Protein AF-A0A374T6Q6-F1 (afdb_monomer_lite)

Sequence (68 aa):
GADGNWFVVPTDCSFTAIGHVLSDGQSGTITAHLFPDILPNKPGVYRFFYEDNIDGNKVLLMATFELK

Structure (mmCIF, N/CA/C/O backbone):
data_AF-A0A374T6Q6-F1
#
_entry.id   AF-A0A374T6Q6-F1
#
loop_
_atom_site.group_PDB
_atom_site.id
_atom_site.type_symbol
_atom_site.label_atom_id
_atom_site.label_alt_id
_atom_site.label_comp_id
_atom_site.label_asym_id
_atom_site.label_entity_id
_atom_site.label_seq_id
_atom_site.pdbx_PDB_ins_code
_atom_site.Cartn_x
_atom_site.Cartn_y
_atom_site.Cartn_z
_atom_site.occupancy
_atom_site.B_iso_or_equiv
_atom_site.auth_seq_id
_atom_site.auth_comp_id
_atom_site.auth_asym_id
_atom_site.auth_atom_id
_atom_site.pdbx_PDB_model_num
ATOM 1 N N . GLY A 1 1 ? -0.664 -3.088 16.385 1.00 50.69 1 GLY A N 1
ATOM 2 C CA . GLY A 1 1 ? -1.413 -3.452 17.602 1.00 50.69 1 GLY A CA 1
ATOM 3 C C . GLY A 1 1 ? -1.040 -2.503 18.718 1.00 50.69 1 GLY A C 1
ATOM 4 O O . GLY A 1 1 ? 0.068 -1.978 18.694 1.00 50.69 1 GLY A O 1
ATOM 5 N N . ALA A 1 2 ? -1.954 -2.245 19.658 1.00 51.72 2 ALA A N 1
ATOM 6 C CA . ALA A 1 2 ? -1.752 -1.324 20.791 1.00 51.72 2 ALA A CA 1
ATOM 7 C C . ALA A 1 2 ? -0.600 -1.729 21.743 1.00 51.72 2 ALA A C 1
ATOM 9 O O . ALA A 1 2 ? -0.164 -0.942 22.572 1.00 51.72 2 ALA A O 1
ATOM 10 N N . ASP A 1 3 ? -0.094 -2.948 21.589 1.00 67.12 3 ASP A N 1
ATOM 11 C CA . ASP A 1 3 ? 1.023 -3.590 22.283 1.00 67.12 3 ASP A CA 1
ATOM 12 C C . ASP A 1 3 ? 2.331 -3.600 21.462 1.00 67.12 3 ASP A C 1
ATOM 14 O O . ASP A 1 3 ? 3.304 -4.242 21.846 1.00 67.12 3 ASP A O 1
ATOM 18 N N . GLY A 1 4 ? 2.361 -2.921 20.309 1.00 61.59 4 GLY A N 1
ATOM 19 C CA . GLY A 1 4 ? 3.497 -2.937 19.381 1.00 61.59 4 GLY A CA 1
ATOM 20 C C . GLY A 1 4 ? 3.543 -4.160 18.457 1.00 61.59 4 GLY A C 1
ATOM 21 O O . GLY A 1 4 ? 4.396 -4.212 17.569 1.00 61.59 4 GLY A O 1
ATOM 22 N N . ASN A 1 5 ? 2.606 -5.106 18.593 1.00 65.19 5 ASN A N 1
ATOM 23 C CA . ASN A 1 5 ? 2.539 -6.286 17.735 1.00 65.19 5 ASN A CA 1
ATOM 24 C C . ASN A 1 5 ? 1.811 -5.986 16.421 1.00 65.19 5 ASN A C 1
ATOM 26 O O . ASN A 1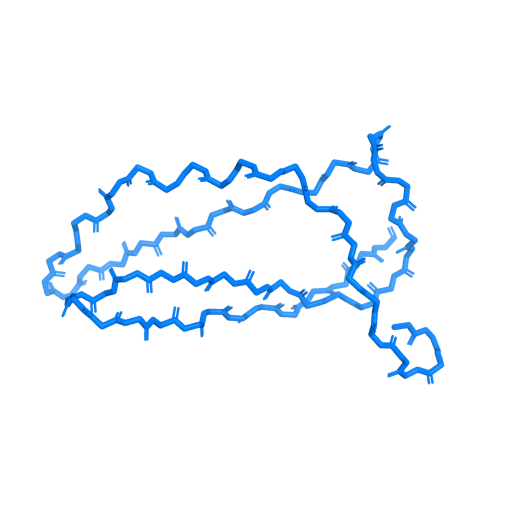 5 ? 0.768 -5.326 16.394 1.00 65.19 5 ASN A O 1
ATOM 30 N N . TRP A 1 6 ? 2.352 -6.486 15.313 1.00 66.31 6 TRP A N 1
ATOM 31 C CA . TRP A 1 6 ? 1.729 -6.405 13.993 1.00 66.31 6 TRP A CA 1
ATOM 32 C C . TRP A 1 6 ? 1.031 -7.726 13.688 1.00 66.31 6 TRP A C 1
ATOM 34 O O . TRP A 1 6 ? 1.629 -8.788 13.830 1.00 66.31 6 TRP A O 1
ATOM 44 N N . PHE A 1 7 ? -0.229 -7.656 13.265 1.00 65.62 7 PHE A N 1
ATOM 45 C CA . PHE A 1 7 ? -1.022 -8.824 12.892 1.00 65.62 7 PHE A CA 1
ATOM 46 C C . PHE A 1 7 ? -1.384 -8.712 11.415 1.00 65.62 7 PHE A C 1
ATOM 48 O O . PHE A 1 7 ? -1.758 -7.632 10.954 1.00 65.62 7 PHE A O 1
ATOM 55 N N . VAL A 1 8 ? -1.269 -9.819 10.680 1.00 69.06 8 VAL A N 1
ATOM 56 C CA . VAL A 1 8 ? -1.739 -9.888 9.294 1.00 69.06 8 VAL A CA 1
ATOM 57 C C . VAL A 1 8 ? -3.261 -9.934 9.332 1.00 69.06 8 VAL A C 1
ATOM 59 O O . VAL A 1 8 ? -3.839 -10.872 9.880 1.00 69.06 8 VAL A O 1
ATOM 62 N N . VAL A 1 9 ? -3.903 -8.905 8.786 1.00 65.56 9 VAL A N 1
ATOM 63 C CA . VAL A 1 9 ? -5.354 -8.895 8.588 1.00 65.56 9 VAL A CA 1
ATOM 64 C C . VAL A 1 9 ? -5.683 -9.497 7.225 1.00 65.56 9 VAL A C 1
ATOM 66 O O . VAL A 1 9 ? -4.900 -9.317 6.288 1.00 65.56 9 VAL A O 1
ATOM 69 N N . PRO A 1 10 ? -6.808 -10.216 7.085 1.00 58.09 10 PRO A N 1
ATOM 70 C CA . PRO A 1 10 ? -7.246 -10.661 5.775 1.00 58.09 10 PRO A CA 1
ATOM 71 C C . PRO A 1 10 ? -7.501 -9.428 4.910 1.00 58.09 10 PRO A C 1
ATOM 73 O O . PRO A 1 10 ? -8.194 -8.509 5.336 1.00 58.09 10 PRO A O 1
ATOM 76 N N . THR A 1 11 ? -6.947 -9.402 3.707 1.00 59.56 11 THR A N 1
ATOM 77 C CA . THR A 1 11 ? -7.455 -8.548 2.635 1.00 59.56 11 THR A CA 1
ATOM 78 C C . THR A 1 11 ? -8.359 -9.419 1.774 1.00 59.56 11 THR A C 1
ATOM 80 O O . THR A 1 11 ? -8.158 -10.636 1.688 1.00 59.56 11 THR A O 1
ATOM 83 N N . ASP A 1 12 ? -9.377 -8.836 1.149 1.00 56.44 12 ASP A N 1
ATOM 84 C CA . ASP A 1 12 ? -9.990 -9.478 -0.006 1.00 56.44 12 ASP A CA 1
ATOM 85 C C . ASP A 1 12 ? -8.843 -9.758 -0.982 1.00 56.44 12 ASP A C 1
ATOM 87 O O . ASP A 1 12 ? -8.171 -8.854 -1.459 1.00 56.44 12 ASP A O 1
ATOM 91 N N . CYS A 1 13 ? -8.484 -11.027 -1.161 1.00 52.50 13 CYS A N 1
ATOM 92 C CA . CYS A 1 13 ? -7.231 -11.443 -1.799 1.00 52.50 13 CYS A CA 1
ATOM 93 C C . CYS A 1 13 ? -7.143 -11.084 -3.304 1.00 52.50 13 CYS A C 1
ATOM 95 O O . CYS A 1 13 ? -6.344 -11.665 -4.033 1.00 52.50 13 CYS A O 1
ATOM 97 N N . SER A 1 14 ? -7.975 -10.157 -3.781 1.00 50.19 14 SER A N 1
ATOM 98 C CA . SER A 1 14 ? -8.043 -9.622 -5.131 1.00 50.19 14 SER A CA 1
ATOM 99 C C . SER A 1 14 ? -7.535 -8.181 -5.171 1.00 50.19 14 SER A C 1
ATOM 101 O O . SER A 1 14 ? -8.298 -7.224 -5.065 1.00 50.19 14 SER A O 1
ATOM 103 N N . PHE A 1 15 ? -6.239 -8.023 -5.416 1.00 52.38 15 PHE A N 1
ATOM 104 C CA . PHE A 1 15 ? -5.703 -6.757 -5.898 1.00 52.38 15 PHE A CA 1
ATOM 105 C C . PHE A 1 15 ? -5.804 -6.748 -7.422 1.00 52.38 15 PHE A C 1
ATOM 107 O O . PHE A 1 15 ? -5.157 -7.547 -8.096 1.00 52.38 15 PHE A O 1
ATOM 114 N N . THR A 1 16 ? -6.639 -5.869 -7.976 1.00 46.72 16 THR A N 1
ATOM 115 C CA . THR A 1 16 ? -6.734 -5.704 -9.432 1.00 46.72 16 THR A CA 1
ATOM 116 C C . THR A 1 16 ? -5.782 -4.594 -9.860 1.00 46.72 16 THR A C 1
ATOM 118 O O . THR A 1 16 ? -6.187 -3.445 -10.002 1.00 46.72 16 THR A O 1
ATOM 121 N N . ALA A 1 17 ? -4.506 -4.923 -10.058 1.00 54.88 17 ALA A N 1
ATOM 122 C CA . ALA A 1 17 ? -3.607 -4.060 -10.815 1.00 54.88 17 ALA A CA 1
ATOM 123 C C . ALA A 1 17 ? -3.746 -4.421 -12.297 1.00 54.88 17 ALA A C 1
ATOM 125 O O . ALA A 1 17 ? -3.147 -5.377 -12.788 1.00 54.88 17 ALA A O 1
ATOM 126 N N . ILE A 1 18 ? -4.596 -3.687 -13.018 1.00 55.44 18 ILE A N 1
ATOM 127 C CA . ILE A 1 18 ? -4.579 -3.725 -14.483 1.00 55.44 18 ILE A CA 1
ATOM 128 C C . ILE A 1 18 ? -3.230 -3.126 -14.880 1.00 55.44 18 ILE A C 1
ATOM 130 O O . ILE A 1 18 ? -2.998 -1.958 -14.588 1.00 55.44 18 ILE A O 1
ATOM 134 N N . GLY A 1 19 ? -2.341 -3.940 -15.461 1.00 55.09 19 GLY A N 1
ATOM 135 C CA . GLY A 1 19 ? -0.932 -3.607 -15.701 1.00 55.09 19 GLY A CA 1
ATOM 136 C C . GLY A 1 19 ? -0.711 -2.142 -16.081 1.00 55.09 19 GLY A C 1
ATOM 137 O O . GLY A 1 19 ? -1.164 -1.684 -17.130 1.00 55.09 19 GLY A O 1
ATOM 138 N N . HIS A 1 20 ? -0.037 -1.403 -15.202 1.00 57.91 20 HIS A N 1
ATOM 139 C CA . HIS A 1 20 ? 0.238 0.011 -15.406 1.00 57.91 20 HIS A CA 1
ATOM 140 C C . HIS A 1 20 ? 1.516 0.153 -16.238 1.00 57.91 20 HIS A C 1
ATOM 142 O O . HIS A 1 20 ? 2.610 -0.133 -15.759 1.00 57.91 20 HIS A O 1
ATOM 148 N N . VAL A 1 21 ? 1.393 0.606 -17.489 1.00 63.97 21 VAL A N 1
ATOM 149 C CA . VAL A 1 21 ? 2.554 1.054 -18.272 1.00 63.97 21 VAL A CA 1
ATOM 150 C C . VAL A 1 21 ? 2.852 2.494 -17.866 1.00 63.97 21 VAL A C 1
ATOM 152 O O . VAL A 1 21 ? 2.071 3.394 -18.169 1.00 63.97 21 VAL A O 1
ATOM 155 N N . LEU A 1 22 ? 3.962 2.705 -17.161 1.00 68.88 22 LEU A N 1
ATOM 156 C CA . LEU A 1 22 ? 4.467 4.033 -16.821 1.00 68.88 22 LEU A CA 1
ATOM 157 C C . LEU A 1 22 ? 5.582 4.401 -17.803 1.00 68.88 22 LEU A C 1
ATOM 159 O O . LEU A 1 22 ? 6.585 3.698 -17.894 1.00 68.88 22 LEU A O 1
ATOM 163 N N . SER A 1 23 ? 5.402 5.488 -18.551 1.00 74.81 23 SER A N 1
ATOM 164 C CA . SER A 1 23 ? 6.482 6.105 -19.333 1.00 74.81 23 SER A CA 1
ATOM 165 C C . SER A 1 23 ? 7.347 6.993 -18.437 1.00 74.81 23 SER A C 1
ATOM 167 O O . SER A 1 23 ? 6.932 7.363 -17.337 1.00 74.81 23 SER A O 1
ATOM 169 N N . ASP A 1 24 ? 8.534 7.374 -18.911 1.00 77.69 24 ASP A N 1
ATOM 170 C CA . ASP A 1 24 ? 9.414 8.272 -18.161 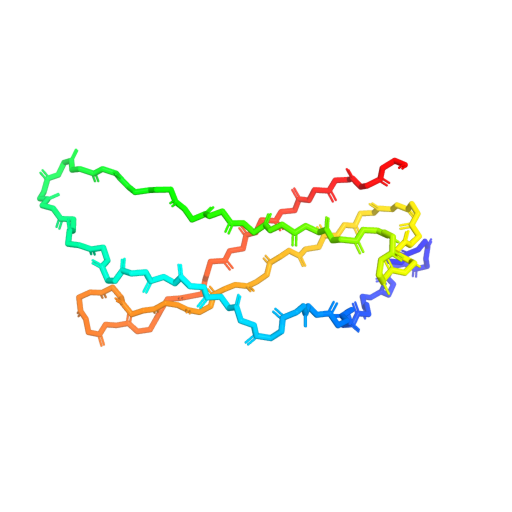1.00 77.69 24 ASP A CA 1
ATOM 171 C C . ASP A 1 24 ? 8.698 9.585 -17.787 1.00 77.69 24 ASP A C 1
ATOM 173 O O . ASP A 1 24 ? 7.973 10.177 -18.592 1.00 77.69 24 ASP A O 1
ATOM 177 N N . GLY A 1 25 ? 8.846 10.001 -16.530 1.00 79.62 25 GLY A N 1
ATOM 178 C CA . GLY A 1 25 ? 8.144 11.150 -15.950 1.00 79.62 25 GLY A CA 1
ATOM 179 C C . GLY A 1 25 ? 6.656 10.946 -15.612 1.00 79.62 25 GLY A C 1
ATOM 180 O O . GLY A 1 25 ? 6.027 11.888 -15.127 1.00 79.62 25 GLY A O 1
ATOM 181 N N . GLN A 1 26 ? 6.073 9.762 -15.832 1.00 79.69 26 GLN A N 1
ATOM 182 C CA . GLN A 1 26 ? 4.693 9.463 -15.423 1.00 79.69 26 GLN A CA 1
ATOM 183 C C . GLN A 1 26 ? 4.610 8.911 -13.996 1.00 79.69 26 GLN A C 1
ATOM 185 O O . GLN A 1 26 ? 5.553 8.328 -13.465 1.00 79.69 26 GLN A O 1
ATOM 190 N N . SER A 1 27 ? 3.436 9.062 -13.383 1.00 77.75 27 SER A N 1
ATOM 191 C CA . SER A 1 27 ? 3.101 8.461 -12.094 1.00 77.75 27 SER A CA 1
ATOM 192 C C . SER A 1 27 ? 1.826 7.624 -12.195 1.00 77.75 27 SER A C 1
ATOM 194 O O . SER A 1 27 ? 0.942 7.890 -13.009 1.00 77.75 27 SER A O 1
ATOM 196 N N . GLY A 1 28 ? 1.748 6.590 -11.360 1.00 76.06 28 GLY A N 1
ATOM 197 C CA . GLY A 1 28 ? 0.573 5.741 -11.190 1.00 76.06 28 GLY A CA 1
ATOM 198 C C . GLY A 1 28 ? 0.082 5.788 -9.747 1.00 76.06 28 GLY A C 1
ATOM 199 O O . GLY A 1 28 ? 0.840 6.114 -8.836 1.00 76.06 28 GLY A O 1
ATOM 200 N N . THR A 1 29 ? -1.194 5.470 -9.533 1.00 76.06 29 THR A N 1
ATOM 201 C CA . THR A 1 29 ? -1.772 5.316 -8.192 1.00 76.06 29 THR A CA 1
ATOM 202 C C . THR A 1 29 ? -2.263 3.889 -8.026 1.00 76.06 29 THR A C 1
ATOM 204 O O . THR A 1 29 ? -3.061 3.416 -8.830 1.00 76.06 29 THR A O 1
ATOM 207 N N . ILE A 1 30 ? -1.812 3.231 -6.961 1.00 72.94 30 ILE A N 1
ATOM 208 C CA . ILE A 1 30 ? -2.352 1.948 -6.512 1.00 72.94 30 ILE A CA 1
ATOM 209 C C . ILE A 1 30 ? -3.334 2.252 -5.386 1.00 72.94 30 ILE A C 1
ATOM 211 O O . ILE A 1 30 ? -3.007 2.974 -4.444 1.00 72.94 30 ILE A O 1
ATOM 215 N N . THR A 1 31 ? -4.552 1.730 -5.492 1.00 71.44 31 THR A N 1
ATOM 216 C CA . THR A 1 31 ? -5.605 1.916 -4.490 1.00 71.44 31 THR A CA 1
ATOM 217 C C . THR A 1 31 ? -5.938 0.580 -3.849 1.00 71.44 31 THR A C 1
ATOM 219 O O . THR A 1 31 ? -6.206 -0.397 -4.541 1.00 71.44 31 THR A O 1
ATOM 222 N N . ALA A 1 32 ? -5.930 0.552 -2.519 1.00 72.00 32 ALA A N 1
ATOM 223 C CA . ALA A 1 32 ? -6.419 -0.564 -1.725 1.00 72.00 32 ALA A CA 1
ATOM 224 C C . ALA A 1 32 ? -7.655 -0.107 -0.948 1.00 72.00 32 ALA A C 1
ATOM 226 O O . ALA A 1 32 ? -7.644 0.962 -0.332 1.00 72.00 32 ALA A O 1
ATOM 227 N N . HIS A 1 33 ? -8.714 -0.911 -0.979 1.00 69.88 33 HIS A N 1
ATOM 228 C CA . H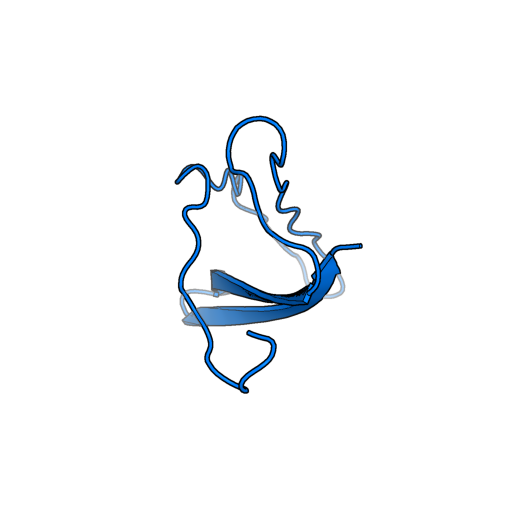IS A 1 33 ? -9.929 -0.663 -0.213 1.00 69.88 33 HIS A CA 1
ATOM 229 C C . HIS A 1 33 ? -9.935 -1.553 1.028 1.00 69.88 33 HIS A C 1
ATOM 231 O O . HIS A 1 33 ? -9.650 -2.743 0.955 1.00 69.88 33 HIS A O 1
ATOM 237 N N . LEU A 1 34 ? -10.261 -0.969 2.178 1.00 70.25 34 LEU A N 1
ATOM 238 C CA . LEU A 1 34 ? -10.561 -1.730 3.385 1.00 70.25 34 LEU A CA 1
ATOM 239 C C . LEU A 1 34 ? -12.075 -1.831 3.485 1.00 70.25 34 LEU A C 1
ATOM 241 O O . LEU A 1 34 ? -12.761 -0.815 3.389 1.00 70.25 34 LEU A O 1
ATOM 245 N N . PHE A 1 35 ? -12.584 -3.040 3.700 1.00 70.00 35 PHE A N 1
ATOM 246 C CA . PHE A 1 35 ? -14.016 -3.298 3.830 1.00 70.00 35 PHE A CA 1
ATOM 247 C C . PHE A 1 35 ? -14.359 -3.593 5.295 1.00 70.00 35 PHE A C 1
ATOM 249 O O . PHE A 1 35 ? -14.440 -4.765 5.667 1.00 70.00 35 PHE A O 1
ATOM 256 N N . PRO A 1 36 ? -14.533 -2.563 6.149 1.00 62.75 36 PRO A N 1
ATOM 257 C CA . PRO A 1 36 ? -14.787 -2.749 7.579 1.00 62.75 36 PRO A CA 1
ATOM 258 C C . PRO A 1 36 ? -16.076 -3.535 7.867 1.00 62.75 36 PRO A C 1
ATOM 260 O O . PRO A 1 36 ? -16.145 -4.249 8.864 1.00 62.75 36 PRO A O 1
ATOM 263 N N . ASP A 1 37 ? -17.065 -3.461 6.971 1.00 66.44 37 ASP A N 1
ATOM 264 C CA . ASP A 1 37 ? -18.338 -4.188 7.089 1.00 66.44 37 ASP A CA 1
ATOM 265 C C . ASP A 1 37 ? -18.187 -5.704 6.865 1.00 66.44 37 ASP A C 1
ATOM 267 O O . ASP A 1 37 ? -19.014 -6.492 7.320 1.00 66.44 37 ASP A O 1
ATOM 271 N N . ILE A 1 38 ? -17.129 -6.116 6.158 1.00 64.50 38 ILE A N 1
ATOM 272 C CA . ILE A 1 38 ? -16.821 -7.521 5.842 1.00 64.50 38 ILE A CA 1
ATOM 273 C C . ILE A 1 38 ? -15.741 -8.050 6.794 1.00 64.50 38 ILE A C 1
ATOM 275 O O . ILE A 1 38 ? -15.772 -9.207 7.214 1.00 64.50 38 ILE A O 1
ATOM 279 N N . LEU A 1 39 ? -14.783 -7.193 7.147 1.00 66.75 39 LEU A N 1
ATOM 280 C CA . LEU A 1 39 ? -13.634 -7.493 7.987 1.00 66.75 39 LEU A CA 1
ATOM 281 C C . LEU A 1 39 ? -13.627 -6.505 9.155 1.00 66.75 39 LEU A C 1
ATOM 283 O O . LEU A 1 39 ? -13.266 -5.348 8.935 1.00 66.75 39 LEU A O 1
ATOM 287 N N . PRO A 1 40 ? -13.990 -6.923 10.385 1.00 70.94 40 PRO A N 1
ATOM 288 C CA . PRO A 1 40 ? -14.103 -6.037 11.544 1.00 70.94 40 PRO A CA 1
ATOM 289 C C . PRO A 1 40 ? -12.717 -5.598 12.049 1.00 70.94 40 PRO A C 1
ATOM 291 O O . PRO A 1 40 ? -12.246 -6.000 13.117 1.00 70.94 40 PRO A O 1
ATOM 294 N N . ASN A 1 41 ? -12.042 -4.779 11.247 1.00 75.25 41 ASN A N 1
ATOM 295 C 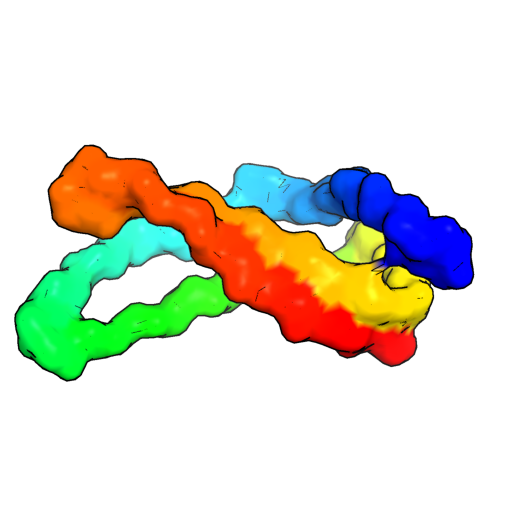CA . ASN A 1 41 ? -10.757 -4.175 11.545 1.00 75.25 41 ASN A CA 1
ATOM 296 C C . ASN A 1 41 ? -10.939 -3.208 12.718 1.00 75.25 41 ASN A C 1
ATOM 298 O O . ASN A 1 41 ? -11.803 -2.334 12.698 1.00 75.25 41 ASN A O 1
ATOM 302 N N . LYS A 1 42 ? -10.134 -3.376 13.766 1.00 77.44 42 LYS A N 1
ATOM 303 C CA . LYS A 1 42 ? -10.200 -2.521 14.959 1.00 77.44 42 LYS A CA 1
ATOM 304 C C . LYS A 1 42 ? -9.540 -1.163 14.689 1.00 77.44 42 LYS A C 1
ATOM 306 O O . LYS A 1 42 ? -8.602 -1.117 13.895 1.00 77.44 42 LYS A O 1
ATOM 311 N N . PRO A 1 43 ? -9.922 -0.084 15.384 1.00 82.88 43 PRO A N 1
ATOM 312 C CA . PRO A 1 43 ? -9.163 1.159 15.331 1.00 82.88 43 PRO A CA 1
ATOM 313 C C . PRO A 1 43 ? -7.680 0.938 15.663 1.00 82.88 43 PRO A C 1
ATOM 315 O O . PRO A 1 43 ? -7.339 0.118 16.525 1.00 82.88 43 PRO A O 1
ATOM 318 N N . GLY A 1 44 ? -6.792 1.650 14.972 1.00 82.62 44 GLY A N 1
ATOM 319 C CA . GLY A 1 44 ? -5.352 1.565 15.195 1.00 82.62 44 GLY A CA 1
ATOM 320 C C . GLY A 1 44 ? -4.503 1.917 13.979 1.00 82.62 44 GLY A C 1
ATOM 321 O O . GLY A 1 44 ? -4.998 2.321 12.932 1.00 82.62 44 GLY A O 1
ATOM 322 N N . VAL A 1 45 ? -3.189 1.744 14.134 1.00 85.56 45 VAL A N 1
ATOM 323 C CA . VAL A 1 45 ? -2.208 1.971 13.067 1.00 85.56 45 VAL A CA 1
ATOM 324 C C . VAL A 1 45 ? -1.989 0.687 12.275 1.00 85.56 45 VAL A C 1
ATOM 326 O O . VAL A 1 45 ? -1.664 -0.361 12.842 1.00 85.56 45 VAL A O 1
ATOM 329 N N . TYR A 1 46 ? -2.117 0.800 10.959 1.00 81.38 46 TYR A N 1
ATOM 330 C CA . TYR A 1 46 ? -1.985 -0.277 9.989 1.00 81.38 46 TYR A CA 1
ATOM 331 C C . TYR A 1 46 ? -0.830 -0.004 9.029 1.00 81.38 46 TYR A C 1
ATOM 333 O O . TYR A 1 46 ? -0.505 1.145 8.729 1.00 81.38 46 TYR A O 1
ATOM 341 N N . ARG A 1 47 ? -0.224 -1.083 8.527 1.00 84.94 47 ARG A N 1
ATOM 342 C CA . ARG A 1 47 ? 0.706 -1.054 7.398 1.00 84.94 47 ARG A CA 1
ATOM 343 C C . ARG A 1 47 ? 0.124 -1.871 6.263 1.00 84.94 47 ARG A C 1
ATOM 345 O O . ARG A 1 47 ? -0.230 -3.030 6.457 1.00 84.94 47 ARG A O 1
ATOM 352 N N . PHE A 1 48 ? 0.056 -1.256 5.097 1.00 78.75 48 PHE A N 1
ATOM 353 C CA . PHE A 1 48 ? -0.264 -1.907 3.844 1.00 78.75 48 PHE A CA 1
ATOM 354 C C . PHE A 1 48 ? 1.037 -2.280 3.137 1.00 78.75 48 PHE A C 1
ATOM 356 O O . PHE A 1 48 ? 1.938 -1.446 3.052 1.00 78.75 48 PHE A O 1
ATOM 363 N N . PHE A 1 49 ? 1.122 -3.515 2.649 1.00 82.19 49 PHE A N 1
ATOM 364 C CA . PHE A 1 49 ? 2.236 -4.024 1.854 1.00 82.19 49 PHE A CA 1
ATOM 365 C C . PHE A 1 49 ? 1.701 -4.519 0.514 1.00 82.19 49 PHE A C 1
ATOM 367 O O . PHE A 1 49 ? 0.695 -5.226 0.483 1.00 82.19 49 PHE A O 1
ATOM 374 N N . TYR A 1 50 ? 2.385 -4.174 -0.573 1.00 79.06 50 TYR A N 1
ATOM 375 C CA . TYR A 1 50 ? 2.019 -4.599 -1.921 1.00 79.06 50 TYR A CA 1
ATOM 376 C C . TYR A 1 50 ? 3.275 -4.895 -2.739 1.00 79.06 50 TYR A C 1
ATOM 378 O O . TYR A 1 50 ? 4.144 -4.034 -2.864 1.00 79.06 50 TYR A O 1
ATOM 386 N N . GLU A 1 51 ? 3.392 -6.119 -3.255 1.00 83.00 51 GLU A N 1
ATOM 387 C CA . GLU A 1 51 ? 4.482 -6.509 -4.153 1.00 83.00 51 GLU A CA 1
ATOM 388 C C . GLU A 1 51 ? 4.052 -6.261 -5.601 1.00 83.00 51 GLU A C 1
ATOM 390 O O . GLU A 1 51 ? 3.000 -6.738 -6.026 1.00 83.00 51 GLU A O 1
ATOM 395 N N . ASP A 1 52 ? 4.875 -5.535 -6.353 1.00 78.94 52 ASP A N 1
ATOM 396 C CA . ASP A 1 52 ? 4.676 -5.276 -7.778 1.00 78.94 52 ASP A CA 1
ATOM 397 C C . ASP A 1 52 ? 5.934 -5.629 -8.579 1.00 78.94 52 ASP A C 1
ATOM 399 O O . ASP A 1 52 ? 7.019 -5.797 -8.017 1.00 78.94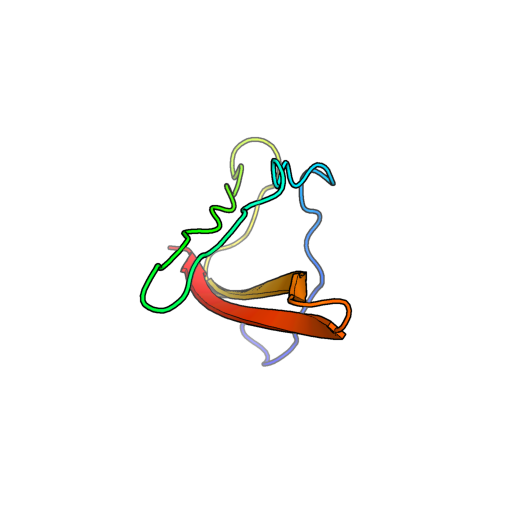 52 ASP A O 1
ATOM 403 N N . ASN A 1 53 ? 5.803 -5.729 -9.899 1.00 78.38 53 ASN A N 1
ATOM 404 C CA . ASN A 1 53 ? 6.932 -5.867 -10.811 1.00 78.38 53 ASN A CA 1
ATOM 405 C C . ASN A 1 53 ? 7.091 -4.583 -11.627 1.00 78.38 53 ASN A C 1
ATOM 407 O O . ASN A 1 53 ? 6.312 -4.314 -12.539 1.00 78.38 53 ASN A O 1
ATOM 411 N N . ILE A 1 54 ? 8.137 -3.818 -11.327 1.00 77.44 54 ILE A N 1
ATOM 412 C CA . ILE A 1 54 ? 8.487 -2.585 -12.035 1.00 77.44 54 ILE A CA 1
ATOM 413 C C . ILE A 1 54 ? 9.735 -2.872 -12.868 1.00 77.44 54 ILE A C 1
ATOM 415 O O . ILE A 1 54 ? 10.781 -3.214 -12.322 1.00 77.44 54 ILE A O 1
ATOM 419 N N . ASP A 1 55 ? 9.614 -2.771 -14.194 1.00 78.19 55 ASP A N 1
ATOM 420 C CA . ASP A 1 55 ? 10.709 -3.049 -15.140 1.00 78.19 55 ASP A CA 1
ATOM 421 C C . ASP A 1 55 ? 11.356 -4.436 -14.928 1.00 78.19 55 ASP A C 1
ATOM 423 O O . ASP A 1 55 ? 12.571 -4.597 -14.852 1.00 78.19 55 ASP A O 1
ATOM 427 N N . GLY A 1 56 ? 10.520 -5.459 -14.710 1.00 81.81 56 GLY A N 1
ATOM 428 C CA . GLY A 1 56 ? 10.967 -6.831 -14.435 1.00 81.81 56 GLY A CA 1
ATOM 429 C C . GLY A 1 56 ? 11.569 -7.057 -13.041 1.00 81.81 56 GLY A C 1
ATOM 430 O O . GLY A 1 56 ? 11.913 -8.191 -12.709 1.00 81.81 56 GLY A O 1
ATOM 431 N N . ASN A 1 57 ? 11.661 -6.017 -12.208 1.00 82.88 57 ASN A N 1
ATOM 432 C CA . ASN A 1 57 ? 12.158 -6.107 -10.842 1.00 82.88 57 ASN A CA 1
ATOM 433 C C . ASN A 1 57 ? 10.999 -6.150 -9.849 1.00 82.88 57 ASN A C 1
ATOM 435 O O . ASN A 1 57 ? 10.103 -5.306 -9.883 1.00 82.88 57 ASN A O 1
ATOM 439 N N . LYS A 1 58 ? 11.051 -7.099 -8.914 1.00 86.75 58 LYS A N 1
ATOM 440 C CA . LYS A 1 58 ? 10.117 -7.135 -7.789 1.00 86.75 58 LYS A CA 1
ATOM 441 C C . LYS A 1 58 ? 10.382 -5.966 -6.846 1.00 86.75 58 LYS A C 1
ATOM 443 O O . LYS A 1 58 ? 11.500 -5.802 -6.359 1.00 86.75 58 LYS A O 1
ATOM 448 N N . VAL A 1 59 ? 9.344 -5.194 -6.554 1.00 85.31 59 VAL A N 1
ATOM 449 C CA . VAL A 1 59 ? 9.380 -4.049 -5.644 1.00 85.31 59 VAL A CA 1
ATOM 450 C C . VAL A 1 59 ? 8.300 -4.222 -4.584 1.00 85.31 59 VAL A C 1
ATOM 452 O O . VAL A 1 59 ? 7.150 -4.507 -4.903 1.00 85.31 59 VAL A O 1
ATOM 455 N N . LEU A 1 60 ? 8.666 -4.023 -3.315 1.00 86.25 60 LEU A N 1
ATOM 456 C CA . LEU A 1 60 ? 7.722 -4.005 -2.200 1.00 86.25 60 LEU A CA 1
ATOM 457 C C . LEU A 1 60 ? 7.357 -2.560 -1.851 1.00 86.25 60 LEU A C 1
ATOM 459 O O . LEU A 1 60 ? 8.187 -1.802 -1.346 1.00 86.25 60 LEU A O 1
ATOM 463 N N . LEU A 1 61 ? 6.104 -2.195 -2.092 1.00 85.12 61 LEU A N 1
ATOM 464 C CA . LEU A 1 61 ? 5.526 -0.915 -1.703 1.00 85.12 61 LEU A CA 1
ATOM 465 C C . LEU A 1 61 ? 4.932 -1.018 -0.296 1.00 85.12 61 LEU A C 1
ATOM 467 O O . LEU A 1 61 ? 4.362 -2.047 0.077 1.00 85.12 61 LEU A O 1
ATOM 471 N N . MET A 1 62 ? 5.058 0.057 0.488 1.00 87.12 62 MET A N 1
ATOM 472 C CA . MET A 1 62 ? 4.528 0.126 1.848 1.00 87.12 62 MET A CA 1
ATOM 473 C C . MET A 1 62 ? 3.901 1.487 2.138 1.00 87.12 62 MET A C 1
ATOM 475 O O . MET A 1 62 ? 4.484 2.526 1.834 1.00 87.12 62 MET A O 1
ATOM 479 N N . ALA A 1 63 ? 2.735 1.466 2.782 1.00 86.69 63 ALA A N 1
ATOM 480 C CA . ALA A 1 63 ? 2.091 2.653 3.330 1.00 86.69 63 ALA A CA 1
ATOM 481 C C . ALA A 1 63 ? 1.643 2.402 4.775 1.00 86.69 63 ALA A C 1
ATOM 483 O O . ALA A 1 63 ? 1.184 1.312 5.109 1.00 86.69 63 ALA A O 1
ATOM 484 N N . THR A 1 64 ? 1.761 3.413 5.639 1.00 87.81 64 THR A N 1
ATOM 485 C CA . THR A 1 64 ? 1.229 3.383 7.012 1.00 87.81 64 THR A CA 1
ATOM 486 C C . THR A 1 64 ? 0.041 4.333 7.111 1.00 87.81 64 THR A C 1
ATOM 488 O O . THR A 1 64 ? 0.134 5.466 6.642 1.00 87.81 64 THR A O 1
ATOM 491 N N . PHE A 1 65 ? -1.056 3.894 7.725 1.00 84.19 65 PHE A N 1
ATOM 492 C CA . PHE A 1 65 ? -2.253 4.712 7.931 1.00 84.19 65 PHE A CA 1
ATOM 493 C C . PHE A 1 65 ? -2.915 4.398 9.278 1.00 84.19 65 PHE A C 1
ATOM 495 O O . PHE A 1 65 ? -2.663 3.357 9.884 1.00 84.19 65 PHE A O 1
ATOM 502 N N . GLU A 1 66 ? -3.759 5.310 9.754 1.00 86.50 66 GLU A N 1
ATOM 503 C CA . GLU A 1 66 ? -4.560 5.135 10.966 1.00 86.50 66 GLU A CA 1
ATOM 504 C C . GLU A 1 66 ? -6.022 4.886 10.581 1.00 86.50 66 GLU A C 1
ATOM 506 O O . GLU A 1 66 ? -6.614 5.667 9.833 1.00 86.50 66 GLU A O 1
ATOM 511 N N . LEU A 1 67 ? -6.598 3.797 11.088 1.00 81.19 67 LEU A N 1
ATOM 512 C CA . LEU A 1 67 ? -8.031 3.528 11.031 1.00 81.19 67 LEU A CA 1
ATOM 513 C C . LEU A 1 67 ? -8.652 4.023 12.340 1.00 81.19 67 LEU A C 1
ATOM 515 O O . LEU A 1 67 ? -8.233 3.583 13.413 1.00 81.19 67 LEU A O 1
ATOM 519 N N . LYS A 1 68 ? -9.609 4.948 12.244 1.00 82.25 68 LYS A N 1
ATOM 520 C CA . LYS A 1 68 ? -10.316 5.523 13.396 1.00 82.25 68 LYS A CA 1
ATOM 521 C C . LYS A 1 68 ? -11.543 4.710 13.772 1.00 82.25 68 LYS A C 1
ATOM 523 O O . LYS A 1 68 ? -12.200 4.199 12.841 1.00 82.25 68 LYS A O 1
#

Radius of gyration: 14.49 Å; chains: 1; bounding box: 30×23×42 Å

Foldseek 3Di:
DVVPDADDFDFPPDQDDPDDDADPPDDDDGDGDDDCVVGVDDWDKDKDWDWDQDPNDTDIDIDIDTDD

Secondary structure (DSSP, 8-state):
-TTS----PPP-S--------PPTT----------TTTS-PPSEEEEEEEEEEETTEEEEEEEEEEE-

pLDDT: mean 72.12, std 11.26, range [46.72, 87.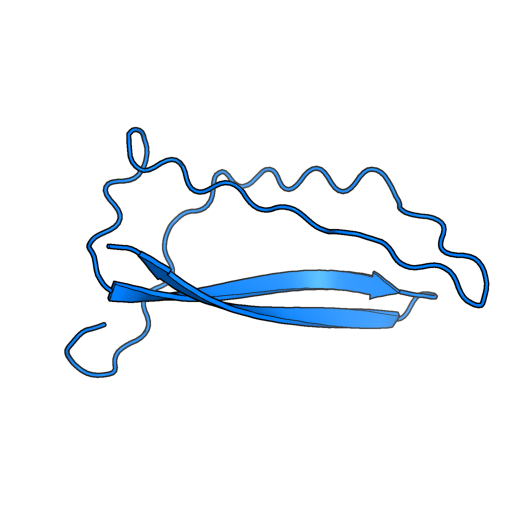81]